Protein AF-A0A2P2LAN1-F1 (afdb_monomer)

pLDDT: mean 70.37, std 17.19, range [33.38, 93.06]

Nearest PDB structures (foldseek):
  2nax-assembly1_A  TM=5.544E-01  e=1.113E-02  Saccharomyces cerevisiae S288C

Sequence (150 aa):
MDWHVTKNRMSKNRKQNPSRKWFVSASMWLSGAEALGSEAVPGFLPTENDVEKKDDEEMAVPAEEEQTACALCGEPFDDFYSDETEEWMYKGAVYLNAPSGSTVGMDRSQLGPIVHAKCRSDSSVVPPENFGLTEGGNTEEGSQRKRMRS

Foldseek 3Di:
DDPVVVVVVVVVPPDPPPPDDPDDDPVRVVVVVVVPVDDDDDPPPPPPPVPDPVPQVVQKDFDDPVDQAAPQPRHGFDWDQDPVVRGIITTQKAQLQDDPDDPPPPDPVRSHDIHGVVSSVCVVDDDPDPPPDDDDDDDDDDDDDDDDDD

Solvent-accessible surface area (backbone atoms only — not comparable to full-atom values): 10079 Å² total; per-residue (Å²): 132,61,69,67,59,56,51,54,56,57,57,61,72,71,62,78,68,75,70,81,72,92,67,79,53,71,69,61,55,53,54,57,60,61,69,60,71,79,61,76,83,68,89,78,63,78,80,80,74,78,71,79,64,56,74,45,60,71,36,49,36,76,61,44,93,92,57,59,40,20,76,82,79,66,49,68,62,54,76,44,79,37,84,89,76,76,39,53,24,22,52,37,23,36,42,71,59,51,65,101,60,86,67,84,89,61,60,67,84,70,26,51,62,51,26,39,52,65,61,68,62,58,70,73,60,76,72,84,79,81,81,80,80,84,87,81,89,76,92,77,89,86,79,90,78,90,82,90,88,130

Radius of gyration: 33.11 Å; Cα contacts (8 Å, |Δi|>4): 110; chains: 1; bounding box: 62×76×74 Å

Structure (mmCIF, N/CA/C/O backbone):
data_AF-A0A2P2LAN1-F1
#
_entry.id   AF-A0A2P2LAN1-F1
#
loop_
_atom_site.group_PDB
_atom_site.id
_atom_site.type_symbol
_atom_site.label_atom_id
_atom_site.label_alt_id
_atom_site.label_comp_id
_atom_site.label_asym_id
_atom_site.label_entity_id
_atom_site.label_seq_id
_atom_site.pdbx_PDB_ins_code
_atom_site.Cartn_x
_atom_site.Cartn_y
_atom_site.Cartn_z
_atom_site.occupancy
_atom_site.B_iso_or_equiv
_atom_site.auth_seq_id
_atom_site.auth_comp_id
_atom_site.auth_asym_id
_atom_site.auth_atom_id
_atom_site.pdbx_PDB_model_num
ATOM 1 N N . MET A 1 1 ? -42.393 -28.721 34.312 1.00 72.19 1 MET A N 1
ATOM 2 C CA . MET A 1 1 ? -41.368 -27.690 34.040 1.00 72.19 1 MET A CA 1
ATOM 3 C C . MET A 1 1 ? -40.072 -28.191 34.649 1.00 72.19 1 MET A C 1
ATOM 5 O O . MET A 1 1 ? -40.048 -28.389 35.858 1.00 72.19 1 MET A O 1
ATOM 9 N N . ASP A 1 2 ? -39.065 -28.495 33.832 1.00 82.31 2 ASP A N 1
ATOM 10 C CA . ASP A 1 2 ? -37.848 -29.167 34.302 1.00 82.31 2 ASP A CA 1
ATOM 11 C C . ASP A 1 2 ? -37.045 -28.303 35.282 1.00 82.31 2 ASP 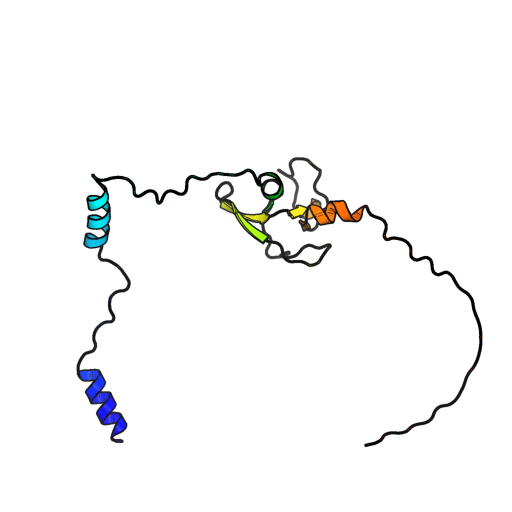A C 1
ATOM 13 O O . ASP A 1 2 ? -36.999 -27.077 35.155 1.00 82.31 2 ASP A O 1
ATOM 17 N N . TRP A 1 3 ? -36.403 -28.931 36.268 1.00 80.38 3 TRP A N 1
ATOM 18 C CA . TRP A 1 3 ? -35.694 -28.246 37.359 1.00 80.38 3 TRP A CA 1
ATOM 19 C C . TRP A 1 3 ? -34.596 -27.289 36.856 1.00 80.38 3 TRP A C 1
ATOM 21 O O . TRP A 1 3 ? -34.328 -26.253 37.474 1.00 80.38 3 TRP A O 1
ATOM 31 N N . HIS A 1 4 ? -34.019 -27.585 35.687 1.00 79.88 4 HIS A N 1
ATOM 32 C CA . HIS A 1 4 ? -33.103 -26.712 34.954 1.00 79.88 4 HIS A CA 1
ATOM 33 C C . HIS A 1 4 ? -33.719 -25.346 34.613 1.00 79.88 4 HIS A C 1
ATOM 35 O O . HIS A 1 4 ? -33.055 -24.314 34.730 1.00 79.88 4 HIS A O 1
ATOM 41 N N . VAL A 1 5 ? -35.001 -25.318 34.240 1.00 80.50 5 VAL A N 1
ATOM 42 C CA . VAL A 1 5 ? -35.731 -24.099 33.866 1.00 80.50 5 VAL A CA 1
ATOM 43 C C . VAL A 1 5 ? -35.931 -23.206 35.089 1.00 80.50 5 VAL A C 1
ATOM 45 O O . VAL A 1 5 ? -35.705 -21.997 35.029 1.00 80.50 5 VAL A O 1
ATOM 48 N N . THR A 1 6 ? -36.276 -23.803 36.230 1.00 76.81 6 THR A N 1
ATOM 49 C CA . THR A 1 6 ? -36.442 -23.084 37.499 1.00 76.81 6 THR A CA 1
ATOM 50 C C . THR A 1 6 ? -35.109 -22.515 37.988 1.00 76.81 6 THR A C 1
ATOM 52 O O . THR A 1 6 ? -35.049 -21.351 38.379 1.00 76.81 6 THR A O 1
ATOM 55 N N . LYS A 1 7 ? -34.011 -23.276 37.887 1.00 76.25 7 LYS A N 1
ATOM 56 C CA . LYS A 1 7 ? -32.666 -22.816 38.271 1.00 76.25 7 LYS A CA 1
ATOM 57 C C . LYS A 1 7 ? -32.187 -21.635 37.421 1.00 76.25 7 LYS A C 1
ATOM 59 O O . LYS A 1 7 ? -31.677 -20.663 37.972 1.00 76.25 7 LYS A O 1
ATOM 64 N N . ASN A 1 8 ? -32.411 -21.683 36.107 1.00 71.56 8 ASN A N 1
ATOM 65 C CA . ASN A 1 8 ? -32.020 -20.616 35.179 1.00 71.56 8 ASN A CA 1
ATOM 66 C C . ASN A 1 8 ? -32.881 -19.345 35.354 1.00 71.56 8 ASN A C 1
ATOM 68 O O . ASN A 1 8 ? -32.401 -18.216 35.248 1.00 71.56 8 ASN A O 1
ATOM 72 N N . ARG A 1 9 ? -34.163 -19.516 35.704 1.00 74.19 9 ARG A N 1
ATOM 73 C CA . ARG A 1 9 ? -35.055 -18.405 36.069 1.00 74.19 9 ARG A CA 1
ATOM 74 C C . ARG A 1 9 ? -34.635 -17.741 37.385 1.00 74.19 9 ARG A C 1
ATOM 76 O O . ARG A 1 9 ? -34.693 -16.517 37.485 1.00 74.19 9 ARG A O 1
ATOM 83 N N . MET A 1 10 ? -34.186 -18.513 38.376 1.00 67.19 10 MET A N 1
ATOM 84 C CA . MET A 1 10 ? -33.722 -17.981 39.665 1.00 67.19 10 MET A CA 1
ATO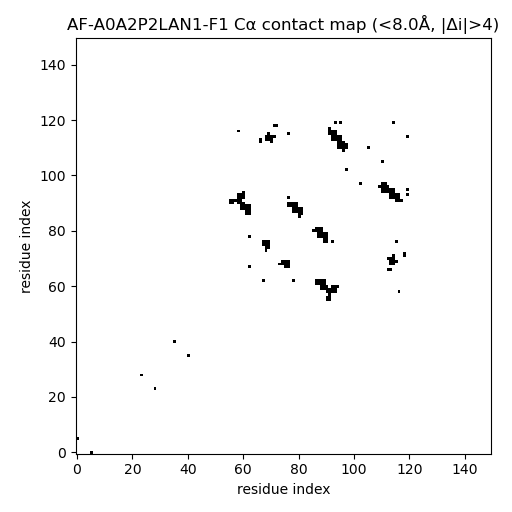M 85 C C . MET A 1 10 ? -32.337 -17.315 39.574 1.00 67.19 10 MET A C 1
ATOM 87 O O . MET A 1 10 ? -32.101 -16.329 40.269 1.00 67.19 10 MET A O 1
ATOM 91 N N . SER A 1 11 ? -31.436 -17.788 38.702 1.00 62.84 11 SER A N 1
ATOM 92 C CA . SER A 1 11 ? -30.117 -17.168 38.489 1.00 62.84 11 SER A CA 1
ATOM 93 C C . SER A 1 11 ? -30.195 -15.854 37.705 1.00 62.84 11 SER A C 1
ATOM 95 O O . SER A 1 11 ? -29.510 -14.899 38.068 1.00 62.84 11 SER A O 1
ATOM 97 N N . LYS A 1 12 ? -31.077 -15.753 36.698 1.00 62.56 12 LYS A N 1
ATOM 98 C CA . LYS A 1 12 ? -31.303 -14.503 35.944 1.00 62.56 12 LYS A CA 1
ATOM 99 C C . LYS A 1 12 ? -31.886 -13.369 36.791 1.00 62.56 12 LYS A C 1
ATOM 101 O O . LYS A 1 12 ? -31.600 -12.210 36.521 1.00 62.56 12 LYS A O 1
ATOM 106 N N . ASN A 1 13 ? -32.662 -13.686 37.829 1.00 62.12 13 ASN A N 1
ATOM 107 C CA . ASN A 1 13 ? -33.277 -12.679 38.701 1.00 62.12 13 ASN A CA 1
ATOM 108 C C . ASN A 1 13 ? -32.339 -12.141 39.795 1.00 62.12 13 ASN A C 1
ATOM 110 O O . ASN A 1 13 ? -32.693 -11.176 40.466 1.00 62.12 13 ASN A O 1
ATOM 114 N N . ARG A 1 14 ? -31.165 -12.750 40.026 1.00 62.75 14 ARG A N 1
ATOM 115 C CA . ARG A 1 14 ? -30.401 -12.486 41.258 1.00 62.75 14 ARG A CA 1
ATOM 116 C C . ARG A 1 14 ? -29.266 -11.481 41.166 1.00 62.75 14 ARG A C 1
ATOM 118 O O . ARG A 1 14 ? -28.684 -11.220 42.210 1.00 62.75 14 ARG A O 1
ATOM 125 N N . LYS A 1 15 ? -28.949 -10.952 39.987 1.00 62.84 15 LYS A N 1
ATOM 126 C CA . LYS A 1 15 ? -28.044 -9.816 39.727 1.00 62.84 15 LYS A CA 1
ATOM 127 C 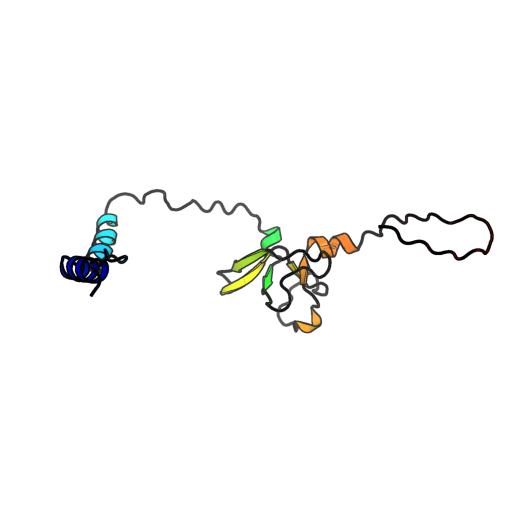C . LYS A 1 15 ? -27.751 -9.860 38.237 1.00 62.84 15 LYS A C 1
ATOM 129 O O . LYS A 1 15 ? -26.796 -10.501 37.804 1.00 62.84 15 LYS A O 1
ATOM 134 N N . GLN A 1 16 ? -28.567 -9.178 37.444 1.00 63.38 16 GLN A N 1
ATOM 135 C CA . GLN A 1 16 ? -28.053 -8.668 36.185 1.00 63.38 16 GLN A CA 1
ATOM 136 C C . GLN A 1 16 ? -27.021 -7.604 36.579 1.00 63.38 16 GLN A C 1
ATOM 138 O O . GLN A 1 16 ? -27.357 -6.438 36.736 1.00 63.38 16 GLN A O 1
ATOM 143 N N . ASN A 1 17 ? -25.786 -8.023 36.869 1.00 63.75 17 ASN A N 1
ATOM 144 C CA . ASN A 1 17 ? -24.673 -7.091 36.934 1.00 63.75 17 ASN A CA 1
ATOM 145 C C . ASN A 1 17 ? -24.572 -6.517 35.520 1.00 63.75 17 ASN A C 1
ATOM 147 O O . ASN A 1 17 ? -24.268 -7.293 34.607 1.00 63.75 17 ASN A O 1
ATOM 151 N N . PRO A 1 18 ? -24.860 -5.224 35.289 1.00 69.50 18 PRO A N 1
ATOM 152 C CA . PRO A 1 18 ? -24.491 -4.635 34.019 1.00 69.50 18 PRO A CA 1
ATOM 153 C C . PRO A 1 18 ? -22.986 -4.861 33.877 1.00 69.50 18 PRO A C 1
ATOM 155 O O . PRO A 1 18 ? -22.222 -4.625 34.819 1.00 69.50 18 PRO A O 1
ATOM 158 N N . SER A 1 19 ? -22.579 -5.427 32.743 1.00 72.06 19 SER A N 1
ATOM 159 C CA . SER A 1 19 ? -21.172 -5.606 32.403 1.00 72.06 19 SER A CA 1
ATOM 160 C C . SER A 1 19 ? -20.403 -4.327 32.727 1.00 72.06 19 SER A C 1
ATOM 162 O O . SER A 1 19 ? -20.924 -3.223 32.535 1.00 72.06 19 SER A O 1
ATOM 164 N N . ARG A 1 20 ? -19.165 -4.460 33.218 1.00 76.19 20 ARG A N 1
ATOM 165 C CA . ARG A 1 20 ? -18.283 -3.299 33.380 1.00 76.19 20 ARG A CA 1
ATOM 166 C C . ARG A 1 20 ? -18.254 -2.535 32.056 1.00 76.19 20 ARG A C 1
ATOM 168 O O . ARG A 1 20 ? -18.109 -3.143 30.997 1.00 76.19 20 ARG A O 1
ATOM 175 N N . LYS A 1 21 ? -18.473 -1.222 32.122 1.00 78.88 21 LYS A N 1
ATOM 176 C CA . LYS A 1 21 ? -18.448 -0.357 30.942 1.00 78.88 21 LYS A CA 1
ATOM 177 C C . LYS A 1 21 ? -17.039 -0.415 30.348 1.00 78.88 21 LYS A C 1
ATOM 179 O O . LYS A 1 21 ? -16.070 -0.264 31.084 1.00 78.88 21 LYS A O 1
ATOM 184 N N . TRP A 1 22 ? -16.948 -0.676 29.046 1.00 85.62 22 TRP A N 1
ATOM 185 C CA . TRP A 1 22 ? -15.680 -0.727 28.308 1.00 85.62 22 TRP A CA 1
ATOM 186 C C . TRP A 1 22 ? -15.105 0.672 28.041 1.00 85.62 22 TRP A C 1
ATOM 188 O O . TRP A 1 22 ? -13.941 0.799 27.683 1.00 85.62 22 TRP A O 1
ATOM 198 N N . PHE A 1 23 ? -15.920 1.712 28.232 1.00 80.94 23 PHE A N 1
ATOM 199 C CA . PHE A 1 23 ? -15.543 3.106 28.058 1.00 80.94 23 PHE A CA 1
ATOM 200 C C . PHE A 1 23 ? -15.361 3.811 29.404 1.00 80.94 23 PHE A C 1
ATOM 202 O O . PHE A 1 23 ? -16.047 3.527 30.393 1.00 80.94 23 PHE A O 1
ATOM 209 N N . VAL A 1 24 ? -14.452 4.778 29.404 1.00 81.44 24 VAL A N 1
ATOM 210 C CA . VAL A 1 24 ? -14.188 5.700 30.508 1.00 81.44 24 VAL A CA 1
ATOM 211 C C . VAL A 1 24 ? -15.222 6.838 30.465 1.00 81.44 24 VAL A C 1
ATOM 213 O O . VAL A 1 24 ? -15.694 7.207 29.391 1.00 81.44 24 VAL A O 1
ATOM 216 N N . SER A 1 25 ? -15.638 7.388 31.612 1.00 84.50 25 SER A N 1
ATOM 217 C CA . SER A 1 25 ? -16.524 8.565 31.614 1.00 84.50 25 SER A CA 1
ATOM 218 C C . SER A 1 25 ? -15.773 9.807 31.130 1.00 84.50 25 SER A C 1
ATOM 220 O O . SER A 1 25 ? -14.576 9.934 31.371 1.00 84.50 25 SER A O 1
ATOM 222 N N . ALA A 1 26 ? -16.479 10.764 30.520 1.00 85.38 26 ALA A N 1
ATOM 223 C CA . ALA A 1 26 ? -15.874 12.019 30.059 1.00 85.38 26 ALA A CA 1
ATOM 224 C C . ALA A 1 26 ? -15.070 12.727 31.166 1.00 85.38 26 ALA A C 1
ATOM 226 O O . ALA A 1 26 ? -13.959 13.182 30.925 1.00 85.38 26 ALA A O 1
ATOM 227 N N . SER A 1 27 ? -15.580 12.728 32.403 1.00 84.56 27 SER A N 1
ATOM 228 C CA . SER A 1 27 ? -14.877 13.279 33.568 1.00 84.56 27 SER A CA 1
ATOM 229 C C . SER A 1 27 ? -13.532 12.599 33.838 1.00 84.56 27 SER A C 1
ATOM 231 O O . SER A 1 27 ? -12.553 13.269 34.124 1.00 84.56 27 SER A O 1
ATOM 233 N N . MET A 1 28 ? -13.474 11.271 33.729 1.00 84.75 28 MET A N 1
ATOM 234 C CA . MET A 1 28 ? -12.270 10.493 34.008 1.00 84.75 28 MET A CA 1
ATOM 235 C C . MET A 1 28 ? -11.263 10.577 32.850 1.00 84.75 28 MET A C 1
ATOM 237 O O . MET A 1 28 ? -10.064 10.498 33.092 1.00 84.75 28 MET A O 1
ATOM 241 N N . TRP A 1 29 ? -11.732 10.802 31.617 1.00 85.19 29 TRP A N 1
ATOM 242 C CA . TRP A 1 29 ? -10.869 11.125 30.476 1.00 85.19 29 TRP A CA 1
ATOM 243 C C . TRP A 1 29 ? -10.225 12.513 30.630 1.00 85.19 29 TRP A C 1
ATOM 245 O O . TRP A 1 29 ? -9.016 12.647 30.461 1.00 85.19 29 TRP A O 1
ATOM 255 N N . LEU A 1 30 ? -11.005 13.519 31.049 1.00 82.12 30 LEU A N 1
ATOM 256 C CA . LEU A 1 30 ? -10.521 14.885 31.298 1.00 82.12 30 LEU A CA 1
ATOM 257 C C . LEU A 1 30 ? -9.492 14.943 32.438 1.00 82.12 30 LEU A C 1
ATOM 259 O O . LEU A 1 30 ? -8.444 15.561 32.278 1.00 82.12 30 LEU A O 1
ATOM 263 N N . SER A 1 31 ? -9.722 14.225 33.542 1.00 79.50 31 SER A N 1
ATOM 264 C CA . SER A 1 31 ? -8.764 14.177 34.659 1.00 79.50 31 SER A CA 1
ATOM 265 C C . SER A 1 31 ? -7.411 13.557 34.286 1.00 79.50 31 SER A C 1
ATOM 267 O O . SER A 1 31 ? -6.402 13.877 34.909 1.00 79.50 31 SER A O 1
ATOM 269 N N . GLY A 1 32 ? -7.365 12.682 33.272 1.00 69.75 32 GLY A N 1
ATOM 270 C CA . GLY A 1 32 ? -6.108 12.144 32.745 1.00 69.75 32 GLY A CA 1
ATOM 271 C C . GLY A 1 32 ? -5.271 13.195 32.009 1.00 69.75 32 GLY A C 1
ATOM 272 O O . GLY A 1 32 ? -4.050 13.184 32.125 1.00 69.75 32 GLY A O 1
ATOM 273 N N . ALA A 1 33 ? -5.917 14.129 31.302 1.00 62.03 33 ALA A N 1
ATOM 274 C CA . ALA A 1 33 ? -5.239 15.224 30.608 1.00 62.03 33 ALA A CA 1
ATOM 275 C C . ALA A 1 33 ? -4.713 16.292 31.584 1.00 62.03 33 ALA A C 1
ATOM 277 O O . ALA A 1 33 ? -3.622 16.823 31.390 1.00 62.03 33 ALA A O 1
ATOM 278 N N . GLU A 1 34 ? -5.450 16.573 32.662 1.00 60.12 34 GLU A N 1
ATOM 279 C CA . GLU A 1 34 ? -5.040 17.553 33.679 1.00 60.12 34 GLU A CA 1
ATOM 280 C C . GLU A 1 34 ? -3.853 17.065 34.527 1.00 60.12 34 GLU A C 1
ATOM 282 O O . GLU A 1 34 ? -2.998 17.863 34.912 1.00 60.12 34 GLU A O 1
ATOM 287 N N . ALA A 1 35 ? -3.739 15.753 34.765 1.00 55.72 35 ALA A N 1
ATOM 288 C CA . ALA A 1 35 ? -2.604 15.160 35.481 1.00 55.72 35 ALA A CA 1
ATOM 289 C C . ALA A 1 35 ? -1.278 15.202 34.691 1.00 55.72 35 ALA A C 1
ATOM 291 O O . ALA A 1 35 ? -0.213 15.047 35.281 1.00 55.72 35 ALA A O 1
ATOM 292 N N . LEU A 1 36 ? -1.327 15.448 33.377 1.00 54.38 36 LEU A N 1
ATOM 293 C CA . LEU A 1 36 ? -0.147 15.624 32.519 1.00 54.38 36 LEU A CA 1
ATOM 294 C C . LEU A 1 36 ? 0.308 17.093 32.419 1.00 54.38 36 LEU A C 1
ATOM 296 O O . LEU A 1 36 ? 1.246 17.404 31.690 1.00 54.38 36 LEU A O 1
ATOM 300 N N . GLY A 1 37 ? -0.331 18.005 33.159 1.00 54.81 37 GLY A N 1
ATOM 301 C CA . GLY A 1 37 ? -0.065 19.442 33.097 1.00 54.81 37 GLY A CA 1
ATOM 302 C C . GLY A 1 37 ? 1.168 19.949 33.857 1.00 54.81 37 GLY A C 1
ATOM 303 O O . GLY A 1 37 ? 1.409 21.152 33.818 1.00 54.81 37 GLY A O 1
ATOM 304 N N . SER A 1 38 ? 1.946 19.114 34.564 1.00 55.53 38 SER A N 1
ATOM 305 C CA . SER A 1 38 ? 3.086 19.641 35.346 1.00 55.53 38 SER A CA 1
ATOM 306 C C . SER A 1 38 ? 4.268 18.706 35.627 1.00 55.53 38 SER A C 1
ATOM 308 O O . SER A 1 38 ? 5.209 19.156 36.279 1.00 55.53 38 SER A O 1
ATOM 310 N N . GLU A 1 39 ? 4.308 17.462 35.153 1.00 49.97 39 GLU A N 1
ATOM 311 C CA . GLU A 1 39 ? 5.510 16.634 35.322 1.00 49.97 39 GLU A CA 1
ATOM 312 C C . GLU A 1 39 ? 5.813 15.850 34.051 1.00 49.97 39 GLU A C 1
ATOM 314 O O . GLU A 1 39 ? 4.989 15.078 33.579 1.00 49.97 39 GLU A O 1
ATOM 319 N N . ALA A 1 40 ? 7.004 16.145 33.515 1.00 54.00 40 ALA A N 1
ATOM 320 C CA . ALA A 1 40 ? 7.790 15.417 32.528 1.00 54.00 40 ALA A CA 1
ATOM 321 C C . ALA A 1 40 ? 7.006 14.499 31.582 1.00 54.00 40 ALA A C 1
ATOM 323 O O . ALA A 1 40 ? 6.566 13.422 31.976 1.00 54.00 40 ALA A O 1
ATOM 324 N N . VAL A 1 41 ? 6.972 14.887 30.302 1.00 51.56 41 VAL A N 1
ATOM 325 C CA . VAL A 1 41 ? 6.732 13.988 29.164 1.00 51.56 41 VAL A CA 1
ATOM 326 C C . VAL A 1 41 ? 7.428 12.653 29.459 1.00 51.56 41 VAL A C 1
ATOM 328 O O . VAL A 1 41 ? 8.664 12.608 29.449 1.00 51.56 41 VAL A O 1
ATOM 331 N N . PRO A 1 42 ? 6.691 11.568 29.770 1.00 55.03 42 PRO A N 1
ATOM 332 C CA . PRO A 1 42 ? 7.290 10.247 29.780 1.00 55.03 42 PRO A CA 1
ATOM 333 C C . PRO A 1 42 ? 7.868 10.069 28.381 1.00 55.03 42 PRO A C 1
ATOM 335 O O . PRO A 1 42 ? 7.183 10.404 27.416 1.00 55.03 42 PRO A O 1
ATOM 338 N N . GLY A 1 43 ? 9.117 9.614 28.267 1.00 58.81 43 GLY A N 1
ATOM 339 C CA . GLY A 1 43 ? 9.819 9.362 27.000 1.00 58.81 43 GLY A CA 1
ATOM 340 C C . GLY A 1 43 ? 9.177 8.244 26.168 1.00 58.81 43 GLY A C 1
ATOM 341 O O . GLY A 1 43 ? 9.819 7.254 25.847 1.00 58.81 43 GLY A O 1
ATOM 342 N N . PHE A 1 44 ? 7.889 8.395 25.873 1.00 53.81 44 PHE A N 1
ATOM 343 C CA . PHE A 1 44 ? 7.030 7.598 25.014 1.00 53.81 44 PHE A CA 1
ATOM 344 C C . PHE A 1 44 ? 6.736 8.368 23.718 1.00 53.81 44 PHE A C 1
ATOM 346 O O . PHE A 1 44 ? 5.759 8.111 23.031 1.00 53.81 44 PHE A O 1
ATOM 353 N N . LEU A 1 45 ? 7.563 9.351 23.375 1.00 57.09 45 LEU A N 1
ATOM 354 C CA . LEU A 1 45 ? 7.702 9.742 21.984 1.00 57.09 45 LEU A CA 1
ATOM 355 C C . LEU A 1 45 ? 8.912 8.959 21.486 1.00 57.09 45 LEU A C 1
ATOM 357 O O . LEU A 1 45 ? 10.030 9.277 21.908 1.00 57.09 45 LEU A O 1
ATOM 361 N N . PRO A 1 46 ? 8.724 7.888 20.689 1.00 57.50 46 PRO A N 1
ATOM 362 C CA . PRO A 1 46 ? 9.832 7.307 19.959 1.00 57.50 46 PRO A CA 1
ATOM 363 C C . PRO A 1 46 ? 10.497 8.457 19.217 1.00 57.50 46 PRO A C 1
ATOM 365 O O . PRO A 1 46 ? 9.846 9.180 18.471 1.00 57.50 46 PRO A O 1
ATOM 368 N N . THR A 1 47 ? 11.778 8.683 19.487 1.00 48.41 47 THR A N 1
ATOM 369 C CA . THR A 1 47 ? 12.586 9.519 18.613 1.00 48.41 47 THR A CA 1
ATOM 370 C C . THR A 1 47 ? 12.561 8.822 17.268 1.00 48.41 47 THR A C 1
ATOM 372 O O . THR A 1 47 ? 13.172 7.762 17.123 1.00 48.41 47 THR A O 1
ATOM 375 N N . GLU A 1 48 ? 11.788 9.381 16.345 1.00 52.28 48 GLU A N 1
ATOM 376 C CA . GLU A 1 48 ? 11.699 9.007 14.942 1.00 52.28 48 GLU A CA 1
ATOM 377 C C . GLU A 1 48 ? 13.102 9.182 14.356 1.00 52.28 48 GLU A C 1
ATOM 379 O O . GLU A 1 48 ? 13.469 10.210 13.798 1.00 52.28 48 GLU A O 1
ATOM 384 N N . ASN A 1 49 ? 13.960 8.190 14.590 1.00 46.91 49 ASN A N 1
ATOM 385 C CA . ASN A 1 49 ? 15.116 7.957 13.755 1.00 46.91 49 ASN A CA 1
ATOM 386 C C . ASN A 1 49 ? 14.538 7.351 12.488 1.00 46.91 49 ASN A C 1
ATOM 388 O O . ASN A 1 49 ? 14.490 6.130 12.334 1.00 46.91 49 ASN A O 1
ATOM 392 N N . ASP A 1 50 ? 14.053 8.243 11.632 1.00 47.41 50 ASP A N 1
ATOM 393 C CA . ASP A 1 50 ? 13.784 7.996 10.229 1.00 47.41 50 ASP A CA 1
ATOM 394 C C .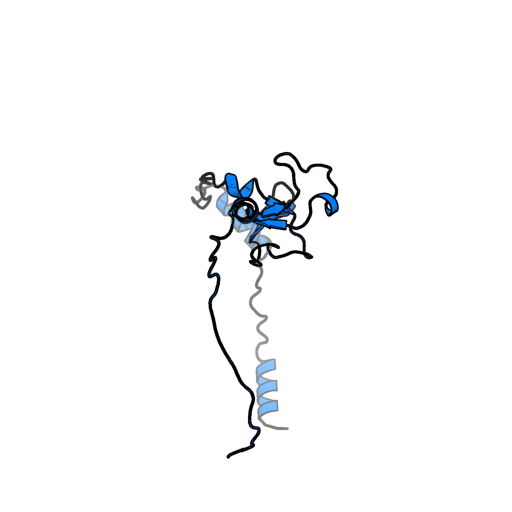 ASP A 1 50 ? 15.137 7.686 9.573 1.00 47.41 50 ASP A C 1
ATOM 396 O O . ASP A 1 50 ? 15.818 8.524 8.984 1.00 47.41 50 ASP A O 1
ATOM 400 N N . VAL A 1 51 ? 15.630 6.475 9.835 1.00 46.19 51 VAL A N 1
ATOM 401 C CA . VAL A 1 51 ? 16.719 5.889 9.072 1.00 46.19 51 VAL A CA 1
ATOM 402 C C . VAL A 1 51 ? 16.106 5.598 7.721 1.00 46.19 51 VAL A C 1
ATOM 404 O O . VAL A 1 51 ? 15.441 4.578 7.558 1.00 46.19 51 VAL A O 1
ATOM 407 N N . GLU A 1 52 ? 16.320 6.546 6.808 1.00 46.53 52 GLU A N 1
ATOM 408 C CA . GLU A 1 52 ? 16.255 6.419 5.357 1.00 46.53 52 GLU A CA 1
ATOM 409 C C . GLU A 1 52 ? 16.193 4.954 4.896 1.00 46.53 52 GLU A C 1
ATOM 411 O O . GLU A 1 52 ? 17.202 4.310 4.610 1.00 46.53 52 GLU A O 1
ATOM 416 N N . LYS A 1 53 ? 14.975 4.433 4.779 1.00 47.50 53 LYS A N 1
ATOM 417 C CA . LYS A 1 53 ? 14.629 3.421 3.778 1.00 47.50 53 LYS A CA 1
ATOM 418 C C . LYS A 1 53 ? 13.811 4.100 2.685 1.00 47.50 53 LYS A C 1
ATOM 420 O O . LYS A 1 53 ? 12.792 3.594 2.244 1.00 47.50 53 LYS A O 1
ATOM 425 N N . LYS A 1 54 ? 14.269 5.287 2.286 1.00 50.50 54 LYS A N 1
ATOM 426 C CA . LYS A 1 54 ? 13.590 6.169 1.338 1.00 50.50 54 LYS A CA 1
ATOM 427 C C . LYS A 1 54 ? 13.508 5.590 -0.072 1.00 50.50 54 LYS A C 1
ATOM 429 O O . LYS A 1 54 ? 12.627 5.970 -0.823 1.00 50.50 54 LYS A O 1
ATOM 434 N N . ASP A 1 55 ? 14.386 4.651 -0.413 1.00 51.06 55 ASP A N 1
ATOM 435 C CA . ASP A 1 55 ? 14.510 4.172 -1.792 1.00 51.06 55 ASP A CA 1
ATOM 436 C C . ASP A 1 55 ? 13.331 3.274 -2.229 1.00 51.06 55 ASP A C 1
ATOM 438 O O . ASP A 1 55 ? 12.809 3.431 -3.328 1.00 51.06 55 ASP A O 1
ATOM 442 N N . ASP A 1 56 ? 12.843 2.386 -1.349 1.00 52.62 56 ASP A N 1
ATOM 443 C CA . ASP A 1 56 ? 11.684 1.516 -1.643 1.00 52.62 56 ASP A CA 1
ATOM 444 C C . ASP A 1 56 ? 10.331 2.214 -1.410 1.00 52.62 56 ASP A C 1
ATOM 446 O O . ASP A 1 56 ? 9.311 1.797 -1.964 1.00 52.62 56 ASP A O 1
ATOM 450 N N . GLU A 1 57 ? 10.311 3.265 -0.585 1.00 55.78 57 GLU A N 1
ATOM 451 C CA . GLU A 1 57 ? 9.111 4.056 -0.285 1.00 55.78 57 GLU A CA 1
ATOM 452 C C . GLU A 1 57 ? 8.843 5.129 -1.353 1.00 55.78 57 GLU A C 1
ATOM 454 O O . GLU A 1 57 ? 7.689 5.446 -1.627 1.00 55.78 57 GLU A O 1
ATOM 459 N N . GLU A 1 58 ? 9.883 5.620 -2.035 1.00 58.62 58 GLU A N 1
ATOM 460 C CA . GLU A 1 58 ? 9.740 6.528 -3.182 1.00 58.62 58 GLU A CA 1
ATOM 461 C C . GLU A 1 58 ? 9.161 5.813 -4.420 1.00 58.62 58 GLU A C 1
ATOM 463 O O . GLU A 1 58 ? 8.463 6.425 -5.230 1.00 58.62 58 GLU A O 1
ATOM 468 N N . MET A 1 59 ? 9.371 4.495 -4.551 1.00 67.12 59 MET A N 1
ATOM 469 C CA . MET A 1 59 ? 8.730 3.663 -5.579 1.00 67.12 59 MET A CA 1
ATOM 470 C C . MET A 1 59 ? 7.430 3.044 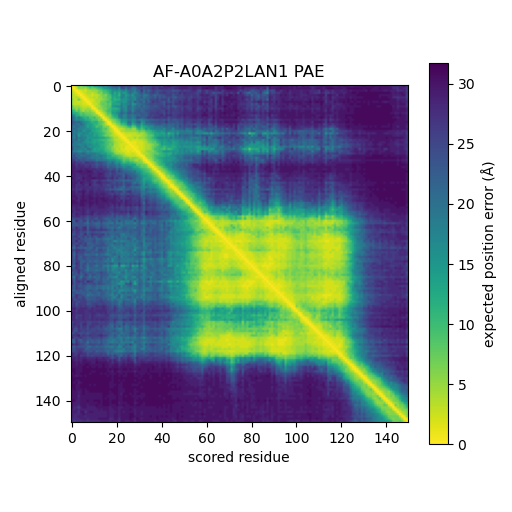-5.061 1.00 67.12 59 MET A C 1
ATOM 472 O O . MET A 1 59 ? 7.299 1.822 -4.952 1.00 67.12 59 MET A O 1
ATOM 476 N N . ALA A 1 60 ? 6.469 3.905 -4.736 1.00 79.94 60 ALA A N 1
ATOM 477 C CA . ALA A 1 60 ? 5.146 3.500 -4.295 1.00 79.94 60 ALA A CA 1
ATOM 478 C C . ALA A 1 60 ? 4.075 3.863 -5.331 1.00 79.94 60 ALA A C 1
ATOM 480 O O . ALA A 1 60 ? 4.023 4.987 -5.835 1.00 79.94 60 ALA A O 1
ATOM 481 N N . VAL A 1 61 ? 3.193 2.910 -5.644 1.00 85.75 61 VAL A N 1
ATOM 482 C CA . VAL A 1 61 ? 2.023 3.145 -6.509 1.00 85.75 61 VAL A CA 1
ATOM 483 C C . VAL A 1 61 ? 0.728 3.009 -5.711 1.00 85.75 61 VAL A C 1
ATOM 485 O O . VAL A 1 61 ? 0.680 2.169 -4.814 1.00 85.75 61 VAL A O 1
ATOM 488 N N . PRO A 1 62 ? -0.334 3.771 -6.038 1.00 86.56 62 PRO A N 1
ATOM 489 C CA . PRO A 1 62 ? -1.628 3.628 -5.376 1.00 86.56 62 PRO A CA 1
ATOM 490 C C . PRO A 1 62 ? -2.137 2.191 -5.459 1.00 86.56 62 PRO A C 1
ATOM 492 O O . PRO A 1 62 ? -2.122 1.595 -6.543 1.00 86.56 62 PRO A O 1
ATOM 495 N N . ALA A 1 63 ? -2.590 1.645 -4.336 1.00 88.44 63 ALA A N 1
ATOM 496 C CA . ALA A 1 63 ? -3.110 0.290 -4.262 1.00 88.44 63 ALA A CA 1
ATOM 497 C C . ALA A 1 63 ? -4.387 0.147 -5.109 1.00 88.44 63 ALA A C 1
ATOM 499 O O . ALA A 1 63 ? -5.268 1.004 -5.069 1.00 88.44 63 ALA A O 1
ATOM 500 N N . GLU A 1 64 ? -4.484 -0.936 -5.880 1.00 83.50 64 GLU A N 1
ATOM 501 C CA . GLU A 1 64 ? -5.653 -1.268 -6.705 1.00 83.50 64 GLU A CA 1
ATOM 502 C C . GLU A 1 64 ? -6.237 -2.593 -6.255 1.00 83.50 64 GLU A C 1
ATOM 504 O O . GLU A 1 64 ? -5.546 -3.611 -6.231 1.00 83.50 64 GLU A O 1
ATOM 509 N N . GLU A 1 65 ? -7.539 -2.615 -5.986 1.00 84.62 65 GLU A N 1
ATOM 510 C CA . GLU A 1 65 ? -8.233 -3.855 -5.625 1.00 84.62 65 GLU A CA 1
ATOM 511 C C . GLU A 1 65 ? -8.220 -4.879 -6.775 1.00 84.62 65 GLU A C 1
ATOM 513 O O . GLU A 1 65 ? -8.301 -6.085 -6.538 1.00 84.62 65 GLU A O 1
ATOM 518 N N . GLU A 1 66 ? -8.072 -4.418 -8.021 1.00 84.75 66 GLU A N 1
ATOM 519 C CA . GLU A 1 66 ? -8.016 -5.269 -9.213 1.00 84.75 66 GLU A CA 1
ATOM 520 C C . GLU A 1 66 ? -6.692 -6.040 -9.339 1.00 84.75 66 GLU A C 1
ATOM 522 O O . GLU A 1 66 ? -6.658 -7.117 -9.942 1.00 84.75 66 GLU A O 1
ATOM 527 N N . GLN A 1 67 ? -5.601 -5.513 -8.769 1.00 87.44 67 GLN A N 1
ATOM 528 C CA . GLN A 1 67 ? -4.271 -6.106 -8.871 1.00 87.44 67 GLN A CA 1
ATOM 529 C C . GLN A 1 67 ? -3.502 -6.015 -7.548 1.00 87.44 67 GLN A C 1
ATOM 531 O O . GLN A 1 67 ? -2.676 -5.132 -7.336 1.00 87.44 67 GLN A O 1
ATOM 536 N N . THR A 1 68 ? -3.701 -7.020 -6.698 1.00 90.38 68 THR A N 1
ATOM 537 C CA . THR A 1 68 ? -3.032 -7.147 -5.391 1.00 90.38 68 THR A CA 1
ATOM 538 C C . THR A 1 68 ? -1.705 -7.911 -5.439 1.00 90.38 68 THR A C 1
ATOM 540 O O . THR A 1 68 ? -1.031 -8.047 -4.419 1.00 90.38 68 THR A O 1
ATOM 543 N N . ALA A 1 69 ? -1.318 -8.422 -6.612 1.00 92.56 69 ALA A N 1
ATOM 544 C CA . ALA A 1 69 ? -0.105 -9.209 -6.804 1.00 92.56 69 ALA A CA 1
ATOM 545 C C . ALA A 1 69 ? 0.666 -8.806 -8.065 1.00 92.56 69 ALA A C 1
ATOM 547 O O . ALA A 1 69 ? 0.098 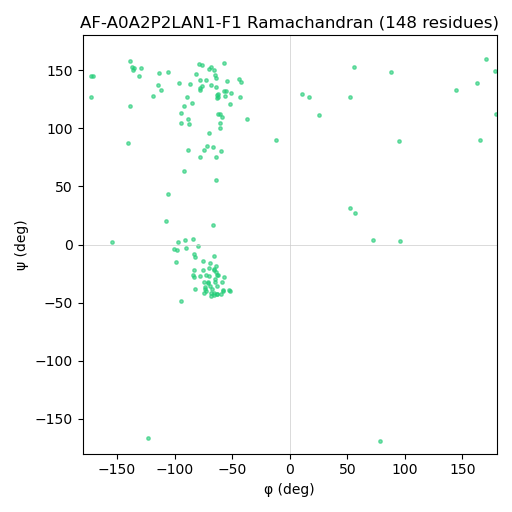-8.381 -9.079 1.00 92.56 69 ALA A O 1
ATOM 548 N N . CYS A 1 70 ? 1.984 -8.984 -8.006 1.00 93.06 70 CYS A N 1
ATOM 549 C CA . CYS A 1 70 ? 2.900 -8.674 -9.092 1.00 93.06 70 CYS A CA 1
ATOM 550 C C . CYS A 1 70 ? 2.610 -9.530 -10.327 1.00 93.06 70 CYS A C 1
ATOM 552 O O . CYS A 1 70 ? 2.634 -10.757 -10.260 1.00 93.06 70 CYS A O 1
ATOM 554 N N . ALA A 1 71 ? 2.422 -8.892 -11.487 1.00 90.62 71 ALA A N 1
ATOM 555 C CA . ALA A 1 71 ? 2.153 -9.610 -12.738 1.00 90.62 71 ALA A CA 1
ATOM 556 C C . ALA A 1 71 ? 3.312 -10.512 -13.215 1.00 90.62 71 ALA A C 1
ATOM 558 O O . ALA A 1 71 ? 3.087 -11.387 -14.048 1.00 90.62 71 ALA A O 1
ATOM 559 N N . LEU A 1 72 ? 4.540 -10.302 -12.721 1.00 89.88 72 LEU A N 1
ATOM 560 C CA . LEU A 1 72 ? 5.724 -11.067 -13.136 1.00 89.88 72 LEU A CA 1
ATOM 561 C C . LEU A 1 72 ? 6.022 -12.257 -12.216 1.00 89.88 72 LEU A C 1
ATOM 563 O O . LEU A 1 72 ? 6.238 -13.359 -12.712 1.00 89.88 72 LEU A O 1
ATOM 567 N N . CYS A 1 73 ? 6.045 -12.054 -10.894 1.00 90.75 73 CYS A N 1
ATOM 568 C CA . CYS A 1 73 ? 6.347 -13.129 -9.939 1.00 90.75 73 CYS A CA 1
ATOM 569 C C . CYS A 1 73 ? 5.104 -13.761 -9.296 1.00 90.75 73 CYS A C 1
ATOM 571 O O . CYS A 1 73 ? 5.209 -14.839 -8.719 1.00 90.75 73 CYS A O 1
ATOM 573 N N . GLY A 1 74 ? 3.933 -13.124 -9.393 1.00 89.38 74 GLY A N 1
ATOM 574 C CA . GLY A 1 74 ? 2.695 -13.594 -8.767 1.00 89.38 74 GLY A CA 1
ATOM 575 C C . GLY A 1 74 ? 2.655 -13.443 -7.244 1.00 89.38 74 GLY A C 1
ATOM 576 O O . GLY A 1 74 ? 1.691 -13.883 -6.622 1.00 89.38 74 GLY A O 1
ATOM 577 N N . GLU A 1 75 ? 3.677 -12.841 -6.633 1.00 92.88 75 GLU A N 1
ATOM 578 C CA . GLU A 1 75 ? 3.699 -12.567 -5.195 1.00 92.88 75 GLU A CA 1
ATOM 579 C C . GLU A 1 75 ? 2.837 -11.337 -4.867 1.00 92.88 75 GLU A C 1
ATOM 581 O O . GLU A 1 75 ? 2.826 -10.381 -5.653 1.00 92.88 75 GLU A O 1
ATOM 586 N N . PRO A 1 76 ? 2.106 -11.356 -3.737 1.00 92.44 76 PRO A N 1
ATOM 587 C CA . PRO A 1 76 ? 1.305 -10.220 -3.298 1.00 92.44 76 PRO A CA 1
ATOM 588 C C . PRO A 1 76 ? 2.191 -9.021 -2.944 1.00 92.44 76 PRO A C 1
ATOM 590 O O . PRO A 1 76 ? 3.326 -9.198 -2.499 1.00 92.44 76 PRO A O 1
ATOM 593 N N . PHE A 1 77 ? 1.654 -7.817 -3.121 1.00 92.62 77 PHE A N 1
ATOM 594 C CA . PHE A 1 77 ? 2.319 -6.582 -2.706 1.00 92.62 77 PHE A CA 1
ATOM 595 C C . PHE A 1 77 ? 2.171 -6.330 -1.199 1.00 92.62 77 PHE A C 1
ATOM 597 O O . PHE A 1 77 ? 1.223 -6.805 -0.574 1.00 92.62 77 PHE A O 1
ATOM 604 N N . ASP A 1 78 ? 3.106 -5.563 -0.635 1.00 91.06 78 ASP A N 1
ATOM 605 C CA . ASP A 1 78 ? 3.028 -5.019 0.727 1.00 91.06 78 ASP A CA 1
ATOM 606 C C . ASP A 1 78 ? 2.385 -3.627 0.663 1.00 91.06 78 ASP A C 1
ATOM 608 O O . ASP A 1 78 ? 2.894 -2.740 -0.030 1.00 91.06 78 ASP A O 1
ATOM 612 N N . ASP A 1 79 ? 1.244 -3.448 1.325 1.00 91.44 79 ASP A N 1
ATOM 613 C CA . ASP A 1 79 ? 0.474 -2.212 1.344 1.00 91.44 79 ASP A CA 1
ATOM 614 C C . ASP A 1 79 ? 0.782 -1.350 2.580 1.00 91.44 79 ASP A C 1
ATOM 616 O O . ASP A 1 79 ? 0.924 -1.825 3.707 1.00 91.44 79 ASP A O 1
ATOM 620 N N . PHE A 1 80 ? 0.880 -0.036 2.381 1.00 90.12 80 PHE A N 1
ATOM 621 C CA . PHE A 1 80 ? 0.988 0.939 3.463 1.00 90.12 80 PHE A CA 1
ATOM 622 C C . PHE A 1 80 ? 0.082 2.131 3.256 1.00 90.12 80 PHE A C 1
ATOM 624 O O . PHE A 1 80 ? -0.224 2.520 2.133 1.00 90.12 80 PHE A O 1
ATOM 631 N N . TYR A 1 81 ? -0.321 2.721 4.373 1.00 91.81 81 TYR A N 1
ATOM 632 C CA . TYR A 1 81 ? -1.040 3.978 4.376 1.00 91.81 81 TYR A CA 1
ATOM 633 C C . TYR A 1 81 ? -0.041 5.137 4.333 1.00 91.81 81 TYR A C 1
ATOM 635 O O . TYR A 1 81 ? 0.817 5.231 5.212 1.00 91.81 81 TYR A O 1
ATOM 643 N N . SER A 1 82 ? -0.147 5.990 3.313 1.00 86.38 82 SER A N 1
ATOM 644 C CA . SER A 1 82 ? 0.627 7.227 3.200 1.00 86.38 82 SER A CA 1
ATOM 645 C C . SER A 1 82 ? -0.189 8.389 3.757 1.00 86.38 82 SER A C 1
ATOM 647 O O . SER A 1 82 ? -1.205 8.773 3.177 1.00 86.38 82 SER A O 1
ATOM 649 N N . ASP A 1 83 ? 0.261 8.978 4.867 1.00 86.19 83 ASP A N 1
ATOM 650 C CA . ASP A 1 83 ? -0.380 10.164 5.450 1.00 86.19 83 ASP A CA 1
ATOM 651 C C . ASP A 1 83 ? -0.269 11.406 4.537 1.00 86.19 83 ASP A C 1
ATOM 653 O O . ASP A 1 83 ? -1.061 12.334 4.675 1.00 86.19 83 ASP A O 1
ATOM 657 N N . GLU A 1 84 ? 0.689 11.441 3.596 1.00 85.69 84 GLU A N 1
ATOM 658 C CA . GLU A 1 84 ? 0.877 12.571 2.668 1.00 85.69 84 GLU A CA 1
ATOM 659 C C . GLU A 1 84 ? -0.199 12.616 1.576 1.00 85.69 84 GLU A C 1
ATOM 661 O O . GLU A 1 84 ? -0.699 13.691 1.242 1.00 85.69 84 GLU A O 1
ATOM 666 N N . THR A 1 85 ? -0.555 11.456 1.018 1.00 82.00 85 THR A N 1
ATOM 667 C CA . THR A 1 85 ? -1.573 11.340 -0.038 1.00 82.00 85 THR A CA 1
ATOM 668 C C . THR A 1 85 ? -2.928 10.880 0.491 1.00 82.00 85 THR A C 1
ATOM 670 O O . THR A 1 85 ? -3.881 10.836 -0.277 1.00 82.00 85 THR A O 1
ATOM 673 N N . GLU A 1 86 ? -3.026 10.560 1.788 1.00 88.06 86 GLU A N 1
ATOM 674 C CA . GLU A 1 86 ? -4.210 9.970 2.434 1.00 88.06 86 GLU A CA 1
ATOM 675 C C . GLU A 1 86 ? -4.707 8.700 1.708 1.00 88.06 86 GLU A C 1
ATOM 677 O O . GLU A 1 86 ? -5.900 8.389 1.680 1.00 88.06 86 GLU A O 1
ATOM 682 N N . GLU A 1 87 ? -3.780 7.953 1.104 1.00 90.38 87 GLU A N 1
ATOM 683 C CA . GLU A 1 87 ? -4.062 6.827 0.213 1.00 90.38 87 GLU A CA 1
ATOM 684 C C . GLU A 1 87 ? -3.273 5.573 0.615 1.00 90.38 87 GLU A C 1
ATOM 686 O O . GLU A 1 87 ? -2.182 5.637 1.191 1.00 90.38 87 GLU A O 1
ATOM 691 N N . TRP A 1 88 ? -3.838 4.405 0.292 1.00 92.50 88 TRP A N 1
ATOM 692 C CA . TRP A 1 88 ? -3.131 3.127 0.375 1.00 92.50 88 TRP A CA 1
ATOM 693 C C . TRP A 1 88 ? -2.199 2.977 -0.823 1.00 92.50 88 TRP A C 1
ATOM 695 O O . TRP A 1 88 ? -2.607 3.178 -1.966 1.00 92.50 88 TRP A O 1
ATOM 705 N N . MET A 1 89 ? -0.962 2.576 -0.565 1.00 90.88 89 MET A N 1
ATOM 706 C CA . MET A 1 89 ? 0.113 2.495 -1.544 1.00 90.88 89 MET A CA 1
ATOM 707 C C . MET A 1 89 ? 0.797 1.126 -1.458 1.00 90.88 89 MET A C 1
ATOM 709 O O . MET A 1 89 ? 0.953 0.584 -0.368 1.00 90.88 89 MET A O 1
ATOM 713 N N . TYR A 1 90 ? 1.240 0.564 -2.581 1.00 92.38 90 TYR A N 1
ATOM 714 C CA . TYR A 1 90 ? 2.079 -0.638 -2.607 1.00 92.38 90 TYR A CA 1
ATOM 715 C C . TYR A 1 90 ? 3.562 -0.264 -2.535 1.00 92.38 90 TYR A C 1
ATOM 717 O O . TYR A 1 90 ? 4.030 0.522 -3.359 1.00 92.38 90 TYR A O 1
ATOM 725 N N . LYS A 1 91 ? 4.309 -0.842 -1.585 1.00 90.94 91 LYS A N 1
ATOM 726 C CA . LYS A 1 91 ? 5.761 -0.629 -1.422 1.00 90.94 91 LYS A CA 1
ATOM 727 C C . LYS A 1 91 ? 6.564 -1.326 -2.510 1.00 90.94 91 LYS A C 1
ATOM 729 O O . LYS A 1 91 ? 6.255 -2.462 -2.874 1.00 90.94 91 LYS A O 1
ATOM 734 N N . GLY A 1 92 ? 7.636 -0.680 -2.975 1.00 88.06 92 GLY A N 1
ATOM 735 C CA . GLY A 1 92 ? 8.564 -1.261 -3.951 1.00 88.06 92 GLY A CA 1
ATOM 736 C C . GLY A 1 92 ? 7.877 -1.707 -5.247 1.00 88.06 92 GLY A C 1
ATOM 737 O O . GLY A 1 92 ? 8.322 -2.656 -5.905 1.00 88.06 92 GLY A O 1
ATOM 738 N N . ALA A 1 93 ? 6.762 -1.069 -5.598 1.00 90.00 93 ALA A N 1
ATOM 739 C CA . ALA A 1 93 ? 5.914 -1.428 -6.720 1.00 90.00 93 ALA A CA 1
ATOM 740 C C . ALA A 1 93 ? 5.940 -0.315 -7.767 1.00 90.00 93 ALA A C 1
ATOM 742 O O . ALA A 1 93 ? 5.893 0.872 -7.465 1.00 90.00 93 ALA A O 1
ATOM 743 N N . VAL A 1 94 ? 6.026 -0.711 -9.032 1.00 89.69 94 VAL A N 1
ATOM 744 C CA . VAL A 1 94 ? 6.119 0.189 -10.179 1.00 89.69 94 VAL A CA 1
ATOM 745 C C . VAL A 1 94 ? 5.211 -0.299 -11.291 1.00 89.69 94 VAL A C 1
ATOM 747 O O . VAL A 1 94 ? 4.965 -1.495 -11.454 1.00 89.69 94 VAL A O 1
ATOM 750 N N . TYR A 1 95 ? 4.750 0.624 -12.120 1.00 89.94 95 TYR A N 1
ATOM 751 C CA . TYR A 1 95 ? 4.095 0.251 -13.364 1.00 89.94 95 TYR A CA 1
ATOM 752 C C . TYR A 1 95 ? 5.127 -0.188 -14.402 1.00 89.94 95 TYR A C 1
ATOM 754 O O . TYR A 1 95 ? 6.154 0.471 -14.590 1.00 89.94 95 TYR A O 1
ATOM 762 N N . LEU A 1 96 ? 4.842 -1.276 -15.117 1.00 87.44 96 LEU A N 1
ATOM 763 C CA . LEU A 1 96 ? 5.766 -1.851 -16.098 1.00 87.44 96 LEU A CA 1
ATOM 764 C C . LEU A 1 96 ? 6.151 -0.848 -17.204 1.00 87.44 96 LEU A C 1
ATOM 766 O O . LEU A 1 96 ? 7.328 -0.764 -17.571 1.00 87.44 96 LEU A O 1
ATOM 770 N N . ASN A 1 97 ? 5.189 -0.050 -17.686 1.00 86.44 97 ASN A N 1
ATOM 771 C CA . ASN A 1 97 ? 5.399 0.922 -18.765 1.00 86.44 97 ASN A CA 1
ATOM 772 C C . ASN A 1 97 ? 5.663 2.350 -18.267 1.00 86.44 97 ASN A C 1
ATOM 774 O O . ASN A 1 97 ? 5.815 3.251 -19.093 1.00 86.44 97 ASN A O 1
ATOM 778 N N . ALA A 1 98 ? 5.718 2.590 -16.950 1.00 83.31 98 ALA A N 1
ATOM 779 C CA . ALA A 1 98 ? 6.007 3.929 -16.449 1.00 83.31 98 ALA A CA 1
ATOM 780 C C . ALA A 1 98 ? 7.422 4.366 -16.873 1.00 83.31 98 ALA A C 1
ATOM 782 O O . ALA A 1 98 ? 8.394 3.633 -16.640 1.00 83.31 98 ALA A O 1
ATOM 783 N N . PRO A 1 99 ? 7.580 5.559 -17.474 1.00 78.19 99 PRO A N 1
ATOM 784 C CA . PRO A 1 99 ? 8.895 6.161 -17.654 1.00 78.19 99 PRO A CA 1
ATOM 785 C C . PRO A 1 99 ? 9.585 6.324 -16.295 1.00 78.19 99 PRO A C 1
ATOM 787 O O . PRO A 1 99 ? 8.914 6.453 -15.278 1.00 78.19 99 PRO A O 1
ATOM 790 N N . SER A 1 100 ? 10.915 6.393 -16.260 1.00 67.81 100 SER A N 1
ATOM 791 C CA . SER A 1 100 ? 11.693 6.644 -15.029 1.00 67.81 100 SER A CA 1
ATOM 792 C C . SER A 1 100 ? 11.491 8.050 -14.423 1.00 67.81 100 SER A C 1
ATOM 794 O O . SER A 1 100 ? 12.332 8.513 -13.663 1.00 67.81 100 SER A O 1
ATOM 796 N N . GLY A 1 101 ? 10.436 8.765 -14.817 1.00 70.25 101 GLY A N 1
ATOM 797 C CA . GLY A 1 101 ? 10.096 10.108 -14.360 1.00 70.25 101 GLY A CA 1
ATOM 798 C C . GLY A 1 101 ? 8.692 10.155 -13.764 1.00 70.25 101 GLY A C 1
ATOM 799 O O . GLY A 1 101 ? 8.075 9.127 -13.502 1.00 70.25 101 GLY A O 1
ATOM 800 N N . SER A 1 102 ? 8.174 11.366 -13.567 1.00 65.44 102 SER A N 1
ATOM 801 C CA . SER A 1 102 ? 6.854 11.564 -12.970 1.00 65.44 102 SER A CA 1
ATOM 802 C C . SER A 1 102 ? 5.741 10.965 -13.838 1.00 65.44 102 SER A C 1
ATOM 804 O O . SER A 1 102 ? 5.613 11.298 -15.016 1.00 65.44 102 SER A O 1
ATOM 806 N N . THR A 1 103 ? 4.913 10.110 -13.238 1.00 68.69 103 THR A N 1
ATOM 807 C CA . THR A 1 103 ? 3.680 9.570 -13.837 1.00 68.69 103 THR A CA 1
ATOM 808 C C . THR A 1 103 ? 2.481 10.511 -13.661 1.00 68.69 103 THR A C 1
ATOM 810 O O . THR A 1 103 ? 1.365 10.172 -14.059 1.00 68.69 103 THR A O 1
ATOM 813 N N . VAL A 1 104 ? 2.691 11.707 -13.092 1.00 66.94 104 VAL A N 1
ATOM 814 C CA . VAL A 1 104 ? 1.640 12.699 -12.833 1.00 66.94 104 VAL A CA 1
ATOM 815 C C . VAL A 1 104 ? 0.981 13.116 -14.152 1.00 66.94 104 VAL A C 1
ATOM 817 O O . VAL A 1 104 ? 1.597 13.758 -15.002 1.00 66.94 104 VAL A O 1
ATOM 820 N N . GLY A 1 105 ? -0.293 12.749 -14.316 1.00 69.19 105 GLY A N 1
ATOM 821 C CA . GLY A 1 105 ? -1.118 13.099 -15.477 1.00 69.19 105 GLY A CA 1
ATOM 822 C C . GLY A 1 105 ? -1.193 12.045 -16.590 1.00 69.19 105 GLY A C 1
ATOM 823 O O . GLY A 1 105 ? -1.842 12.302 -17.603 1.00 69.19 105 GLY A O 1
ATOM 824 N N . MET A 1 106 ? -0.568 10.874 -16.428 1.00 77.12 106 MET A N 1
ATOM 825 C CA . MET A 1 106 ? -0.761 9.742 -17.343 1.00 77.12 106 MET A CA 1
ATOM 826 C C . MET A 1 106 ? -1.965 8.895 -16.928 1.00 77.12 106 MET A C 1
ATOM 828 O O . MET A 1 106 ? -2.164 8.613 -15.749 1.00 77.12 106 MET A O 1
ATOM 832 N N . ASP A 1 107 ? -2.760 8.474 -17.913 1.00 78.56 107 ASP A N 1
ATOM 833 C CA . ASP A 1 107 ? -3.885 7.573 -17.668 1.00 78.56 107 ASP A CA 1
ATOM 834 C C . ASP A 1 107 ? -3.382 6.185 -17.255 1.00 78.56 107 ASP A C 1
ATOM 836 O O . ASP A 1 107 ? -2.446 5.645 -17.856 1.00 78.56 107 ASP A O 1
ATOM 840 N N . ARG A 1 108 ? -4.029 5.591 -16.250 1.00 74.81 108 ARG A N 1
ATOM 841 C CA . ARG A 1 108 ? -3.606 4.326 -15.635 1.00 74.81 108 ARG A CA 1
ATOM 842 C C . ARG A 1 108 ? -3.536 3.178 -16.644 1.00 74.81 108 ARG A C 1
ATOM 844 O O . ARG A 1 108 ? -2.631 2.349 -16.581 1.00 74.81 108 ARG A O 1
ATOM 851 N N . SER A 1 109 ? -4.404 3.203 -17.655 1.00 80.06 109 SER A N 1
ATOM 852 C CA . SER A 1 109 ? -4.418 2.233 -18.756 1.00 80.06 109 SER A CA 1
ATOM 853 C C . SER A 1 109 ? -3.133 2.250 -19.595 1.00 80.06 109 SER A C 1
ATOM 855 O O . SER A 1 109 ? -2.784 1.246 -20.212 1.00 80.06 109 SER A O 1
ATOM 857 N N . GLN A 1 110 ? -2.420 3.381 -19.640 1.00 83.12 110 GLN A N 1
ATOM 858 C CA . GLN A 1 110 ? -1.177 3.531 -20.407 1.00 83.12 110 GLN A CA 1
ATOM 859 C C . GLN A 1 110 ? 0.047 3.034 -19.630 1.00 83.12 110 GLN A C 1
ATOM 861 O O . GLN A 1 110 ? 1.031 2.601 -20.231 1.00 83.12 110 GLN A O 1
ATOM 866 N N . LEU A 1 111 ? -0.020 3.058 -18.297 1.00 84.31 111 LEU A N 1
ATOM 867 C CA . LEU A 1 111 ? 1.076 2.661 -17.411 1.00 84.31 111 LEU A CA 1
ATOM 868 C C . LEU A 1 111 ? 1.255 1.130 -17.353 1.00 84.31 111 LEU A C 1
ATOM 870 O O . LEU A 1 111 ? 2.361 0.641 -17.113 1.00 84.31 111 LEU A O 1
ATOM 874 N N . GLY A 1 112 ? 0.211 0.368 -17.688 1.00 87.38 112 GLY A N 1
ATOM 875 C CA . GLY A 1 112 ? 0.251 -1.094 -17.726 1.00 87.38 112 GLY A CA 1
ATOM 876 C C . GLY A 1 112 ? 0.150 -1.733 -16.335 1.00 87.38 112 GLY A C 1
ATOM 877 O O . GLY A 1 112 ? -0.188 -1.051 -15.370 1.00 87.38 112 GLY A O 1
ATOM 878 N N . PRO A 1 113 ? 0.405 -3.048 -16.214 1.00 91.56 113 PRO A N 1
ATOM 879 C CA . PRO A 1 113 ? 0.263 -3.759 -14.947 1.00 91.56 113 PRO A CA 1
ATOM 880 C C . PRO A 1 113 ? 1.317 -3.328 -13.921 1.00 91.56 113 PRO A C 1
ATOM 882 O O . PRO A 1 113 ? 2.441 -2.949 -14.268 1.00 91.56 113 PRO A O 1
ATOM 885 N N . ILE A 1 114 ? 0.955 -3.458 -12.647 1.00 91.75 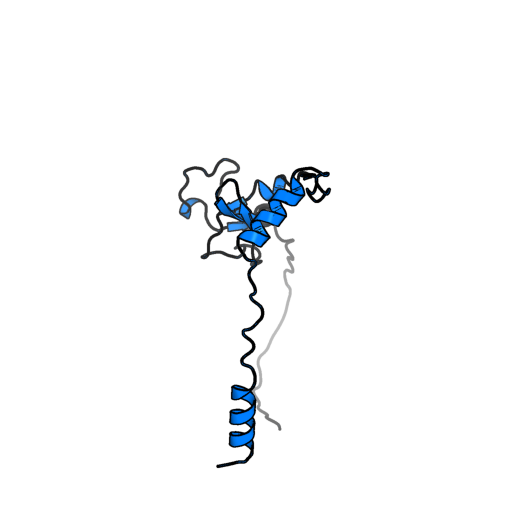114 ILE A N 1
ATOM 886 C CA . ILE A 1 114 ? 1.830 -3.228 -11.501 1.00 91.75 114 ILE A CA 1
ATOM 887 C C . ILE A 1 114 ? 2.752 -4.442 -11.314 1.00 91.75 114 ILE A C 1
ATOM 889 O O . ILE A 1 114 ? 2.329 -5.604 -11.379 1.00 91.75 114 ILE A O 1
ATOM 893 N N . VAL A 1 115 ? 4.035 -4.171 -11.093 1.00 92.19 115 VAL A N 1
ATOM 894 C CA . VAL A 1 115 ? 5.091 -5.159 -10.845 1.00 92.19 115 VAL A CA 1
ATOM 895 C C . VAL A 1 115 ? 6.021 -4.665 -9.740 1.00 92.19 115 VAL A C 1
ATOM 897 O O . VAL A 1 115 ? 6.126 -3.466 -9.512 1.00 92.19 115 VAL A O 1
ATOM 900 N N . HIS A 1 116 ? 6.749 -5.557 -9.069 1.00 92.06 116 HIS A N 1
ATOM 901 C CA . HIS A 1 116 ? 7.821 -5.118 -8.168 1.00 92.06 116 HIS A CA 1
ATOM 902 C C . HIS A 1 116 ? 8.931 -4.401 -8.956 1.00 92.06 116 HIS A C 1
ATOM 904 O O . HIS A 1 116 ? 9.304 -4.845 -10.049 1.00 92.06 116 HIS A O 1
ATOM 910 N N . ALA A 1 117 ? 9.523 -3.353 -8.376 1.00 88.75 117 ALA A N 1
ATOM 911 C CA . ALA A 1 117 ? 10.655 -2.617 -8.951 1.00 88.75 117 ALA A CA 1
ATOM 912 C C . ALA A 1 117 ? 11.818 -3.553 -9.325 1.00 88.75 117 ALA A C 1
ATOM 914 O O . ALA A 1 117 ? 12.420 -3.451 -10.401 1.00 88.75 117 ALA A O 1
ATOM 915 N N . LYS A 1 118 ? 12.063 -4.554 -8.475 1.00 86.69 118 LYS A N 1
ATOM 916 C CA . LYS A 1 118 ? 13.063 -5.599 -8.702 1.00 86.69 118 LYS A CA 1
ATOM 917 C C . LYS A 1 118 ? 12.729 -6.498 -9.899 1.00 86.69 118 LYS A C 1
ATOM 919 O O . LYS A 1 118 ? 13.588 -6.738 -10.744 1.00 86.69 118 LYS A O 1
ATOM 924 N N . CYS A 1 119 ? 11.469 -6.916 -10.039 1.00 89.00 119 CYS A N 1
ATOM 925 C CA . CYS A 1 119 ? 11.029 -7.758 -11.157 1.00 89.00 119 CYS A CA 1
ATOM 926 C C . CYS A 1 119 ? 11.133 -7.045 -12.511 1.00 89.00 119 CYS A C 1
ATOM 928 O O . CYS A 1 119 ? 11.410 -7.688 -13.523 1.00 89.00 119 CYS A O 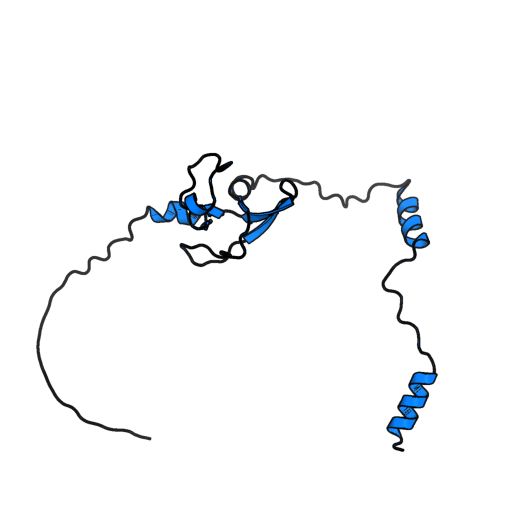1
ATOM 930 N N . ARG A 1 120 ? 10.947 -5.719 -12.537 1.00 84.38 120 ARG A N 1
ATOM 931 C CA . ARG A 1 120 ? 11.130 -4.918 -13.754 1.00 84.38 120 ARG A CA 1
ATOM 932 C C . ARG A 1 120 ? 12.580 -4.953 -14.256 1.00 84.38 120 ARG A C 1
ATOM 934 O O . ARG A 1 120 ? 12.800 -4.977 -15.463 1.00 84.38 120 ARG A O 1
ATOM 941 N N . SER A 1 121 ? 13.550 -4.989 -13.343 1.00 75.69 121 SER A N 1
ATOM 942 C CA . SER A 1 121 ? 14.986 -5.007 -13.662 1.00 75.69 121 SER A CA 1
ATOM 943 C C . SER A 1 121 ? 15.499 -6.413 -14.005 1.00 75.69 121 SER A C 1
ATOM 945 O O . SER A 1 121 ? 16.284 -6.578 -14.939 1.00 75.69 121 SER A O 1
ATOM 947 N N . ASP A 1 122 ? 15.010 -7.441 -13.305 1.00 65.38 122 ASP A N 1
ATOM 948 C CA . ASP A 1 122 ? 15.439 -8.835 -13.500 1.00 65.38 122 ASP A CA 1
ATOM 949 C C . ASP A 1 122 ? 14.972 -9.438 -14.841 1.00 65.38 122 ASP A C 1
ATOM 951 O O . ASP A 1 122 ? 15.592 -10.367 -15.358 1.00 65.38 122 ASP A O 1
ATOM 955 N N . SER A 1 123 ? 13.937 -8.872 -15.475 1.00 57.34 123 SER A N 1
ATOM 956 C CA . SER A 1 123 ? 13.451 -9.317 -16.791 1.00 57.34 123 SER A CA 1
ATOM 957 C C . SER A 1 123 ? 14.448 -9.099 -17.945 1.00 57.34 123 SER A C 1
ATOM 959 O O . SER A 1 123 ? 14.211 -9.600 -19.045 1.00 57.34 123 SER A O 1
ATOM 961 N N . SER A 1 124 ? 15.548 -8.364 -17.739 1.00 53.41 124 SER A N 1
ATOM 962 C CA . SER A 1 124 ? 16.604 -8.203 -18.753 1.00 53.41 124 SER A CA 1
ATOM 963 C C . SER A 1 124 ? 17.607 -9.363 -18.777 1.00 53.41 124 SER A C 1
ATOM 965 O O . SER A 1 124 ? 18.457 -9.412 -19.672 1.00 53.41 124 SER A O 1
ATOM 967 N N . VAL A 1 125 ? 17.555 -10.288 -17.815 1.00 45.06 125 VAL A N 1
ATOM 968 C CA . VAL A 1 125 ? 18.462 -11.435 -17.788 1.00 45.06 125 VAL A CA 1
ATOM 969 C C . VAL A 1 125 ? 17.843 -12.559 -18.608 1.00 45.06 125 VAL A C 1
ATOM 971 O O . VAL A 1 125 ? 16.910 -13.238 -18.185 1.00 45.06 125 VAL A O 1
ATOM 974 N N . VAL A 1 126 ? 18.385 -12.734 -19.812 1.00 46.00 126 VAL A N 1
ATOM 975 C CA . VAL A 1 126 ? 18.208 -13.929 -20.643 1.00 46.00 126 VAL A CA 1
ATOM 976 C C . VAL A 1 126 ? 18.333 -15.165 -19.738 1.00 46.00 126 VAL A C 1
ATOM 978 O O . VAL A 1 126 ? 19.334 -15.267 -19.018 1.00 46.00 126 VAL A O 1
ATOM 981 N N . PRO A 1 127 ? 17.366 -16.101 -19.732 1.00 53.31 127 PRO A N 1
ATOM 982 C CA . PRO A 1 127 ? 17.550 -17.367 -19.034 1.00 53.31 127 PRO A CA 1
ATOM 983 C C . PRO A 1 127 ? 18.841 -18.011 -19.551 1.00 53.31 127 PRO A C 1
ATOM 985 O O . PRO A 1 127 ? 19.082 -17.936 -20.759 1.00 53.31 127 PRO A O 1
ATOM 988 N N . PRO A 1 128 ? 19.677 -18.647 -18.709 1.00 52.00 128 PRO A N 1
ATOM 989 C CA . PRO A 1 128 ? 20.770 -19.450 -19.227 1.00 52.00 128 PRO A CA 1
ATOM 990 C C . PRO A 1 128 ? 20.149 -20.535 -20.104 1.00 52.00 128 PRO A C 1
ATOM 992 O O . PRO A 1 128 ? 19.437 -21.422 -19.630 1.00 52.00 128 PRO A O 1
ATOM 995 N N . GLU A 1 129 ? 20.370 -20.392 -21.404 1.00 48.47 129 GLU A N 1
ATOM 996 C CA . GLU A 1 129 ? 19.899 -21.293 -22.431 1.00 48.47 129 GLU A CA 1
ATOM 997 C C . GLU A 1 129 ? 20.495 -22.677 -22.162 1.00 48.47 129 GLU A C 1
ATOM 999 O O . GLU A 1 129 ? 21.657 -22.954 -22.459 1.00 48.47 129 GLU A O 1
ATOM 1004 N N . ASN A 1 130 ? 19.702 -23.569 -21.571 1.00 49.16 130 ASN A N 1
ATOM 1005 C CA . ASN A 1 130 ? 20.023 -24.986 -21.544 1.00 49.16 130 ASN A CA 1
ATOM 1006 C C . ASN A 1 130 ? 19.668 -25.578 -22.915 1.00 49.16 130 ASN A C 1
ATOM 1008 O O . ASN A 1 130 ? 18.639 -26.233 -23.088 1.00 49.16 130 ASN A O 1
ATOM 1012 N N . PHE A 1 131 ? 20.510 -25.296 -23.910 1.00 44.81 131 PHE A N 1
ATOM 1013 C CA . PHE A 1 131 ? 20.497 -25.977 -25.200 1.00 44.81 131 PHE A CA 1
ATOM 1014 C C . PHE A 1 131 ? 21.036 -27.402 -25.038 1.00 44.81 131 PHE A C 1
ATOM 1016 O O . PHE A 1 131 ? 22.206 -27.684 -25.285 1.00 44.81 131 PHE A O 1
ATOM 1023 N N . GLY A 1 132 ? 20.160 -28.323 -24.648 1.00 43.19 132 GLY A N 1
ATOM 1024 C CA . GLY A 1 132 ? 20.369 -29.754 -24.851 1.00 43.19 132 GLY A CA 1
ATOM 1025 C C . GLY A 1 132 ? 19.821 -30.175 -26.214 1.00 43.19 132 GLY A C 1
ATOM 1026 O O . GLY A 1 132 ? 18.700 -30.674 -26.289 1.00 43.19 132 GLY A O 1
ATOM 1027 N N . LEU A 1 133 ? 20.579 -29.964 -27.295 1.00 47.19 133 LEU A N 1
ATOM 1028 C CA . LEU A 1 133 ? 20.221 -30.465 -28.624 1.00 47.19 133 LEU A CA 1
ATOM 1029 C C . LEU A 1 133 ? 20.777 -31.891 -28.838 1.00 47.19 133 LEU A C 1
ATOM 1031 O O . LEU A 1 133 ? 21.976 -32.083 -28.984 1.00 47.19 133 LEU A O 1
ATOM 1035 N N . THR A 1 134 ? 19.845 -32.850 -28.821 1.00 39.94 134 THR A N 1
ATOM 1036 C CA . THR A 1 134 ? 19.658 -34.022 -29.713 1.00 39.94 134 THR A CA 1
ATOM 1037 C C . THR A 1 134 ? 20.787 -35.021 -30.002 1.00 39.94 134 THR A C 1
ATOM 1039 O O . THR A 1 134 ? 21.802 -34.670 -30.584 1.00 39.94 134 THR A O 1
ATOM 1042 N N . GLU A 1 135 ? 20.485 -36.307 -29.784 1.00 43.03 135 GLU A N 1
ATOM 1043 C CA . GLU A 1 135 ? 20.411 -37.426 -30.765 1.00 43.03 135 GLU A CA 1
ATOM 1044 C C . GLU A 1 135 ? 20.454 -38.749 -29.967 1.00 43.03 135 GLU A C 1
ATOM 1046 O O . GLU A 1 135 ? 21.202 -38.863 -29.007 1.00 43.03 135 GLU A O 1
ATOM 1051 N N . GLY A 1 136 ? 19.700 -39.811 -30.238 1.00 35.91 136 GLY A N 1
ATOM 1052 C CA . GLY A 1 136 ? 18.779 -40.137 -31.314 1.00 35.91 136 GLY A CA 1
ATOM 1053 C C . GLY A 1 136 ? 18.388 -41.624 -31.207 1.00 35.91 136 GLY A C 1
ATOM 1054 O O . GLY A 1 136 ? 19.108 -42.418 -30.605 1.00 35.91 136 GLY A O 1
ATOM 1055 N N . GLY A 1 137 ? 17.262 -41.977 -31.837 1.00 33.38 137 GLY A N 1
ATOM 1056 C CA . GLY A 1 137 ? 16.886 -43.342 -32.235 1.00 33.38 137 GLY A CA 1
ATOM 1057 C C . GLY A 1 137 ? 16.138 -44.172 -31.182 1.00 33.38 137 GLY A C 1
ATOM 1058 O O . GLY A 1 137 ? 16.370 -44.045 -29.991 1.00 33.38 137 GLY A O 1
ATOM 1059 N N . ASN A 1 138 ? 15.242 -45.088 -31.531 1.00 35.28 138 ASN A N 1
ATOM 1060 C CA . ASN A 1 138 ? 14.619 -45.490 -32.791 1.00 35.28 138 ASN A CA 1
ATOM 1061 C C . ASN A 1 138 ? 13.521 -46.499 -32.384 1.00 35.28 138 ASN A C 1
ATOM 1063 O O . ASN A 1 138 ? 13.786 -47.243 -31.444 1.00 35.28 138 ASN A O 1
ATOM 1067 N N . THR A 1 139 ? 12.383 -46.516 -33.097 1.00 41.66 139 THR A N 1
ATOM 1068 C CA . THR A 1 139 ? 11.423 -47.647 -33.245 1.00 41.66 139 THR A CA 1
ATOM 1069 C C . THR A 1 139 ? 10.831 -48.267 -31.951 1.00 41.66 139 THR A C 1
ATOM 1071 O O . THR A 1 139 ? 11.391 -48.209 -30.876 1.00 41.66 139 THR A O 1
ATOM 1074 N N . GLU A 1 140 ? 9.652 -48.869 -31.852 1.00 43.31 140 GLU A N 1
ATOM 1075 C CA . GLU A 1 140 ? 8.608 -49.352 -32.741 1.00 43.31 140 GLU A CA 1
ATOM 1076 C C . GLU A 1 140 ? 7.413 -49.734 -31.842 1.00 43.31 140 GLU A C 1
ATOM 1078 O O . GLU A 1 140 ? 7.565 -50.164 -30.701 1.00 43.31 140 GLU A O 1
ATOM 1083 N N . GLU A 1 141 ? 6.222 -49.503 -32.378 1.00 45.31 141 GLU A N 1
ATOM 1084 C CA . GLU A 1 141 ? 5.002 -50.299 -32.262 1.00 45.31 141 GLU A CA 1
ATOM 1085 C C . GLU A 1 141 ? 4.937 -51.459 -31.237 1.00 45.31 141 GLU A C 1
ATOM 1087 O O . GLU A 1 141 ? 5.683 -52.432 -31.298 1.00 45.31 141 GLU A O 1
ATOM 1092 N N . GLY A 1 142 ? 3.873 -51.462 -30.425 1.00 42.97 142 GLY A N 1
ATOM 1093 C CA . GLY A 1 142 ? 3.165 -52.717 -30.172 1.00 42.97 142 GLY A CA 1
ATOM 1094 C C . GLY A 1 142 ? 2.588 -52.946 -28.777 1.00 42.97 142 GLY A C 1
ATOM 1095 O O . GLY A 1 142 ? 3.272 -52.926 -27.763 1.00 42.97 142 GLY A O 1
ATOM 1096 N N . SER A 1 143 ? 1.330 -53.389 -28.796 1.00 47.06 143 SER A N 1
ATOM 1097 C CA . SER A 1 143 ? 0.730 -54.320 -27.832 1.00 47.06 143 SER A CA 1
ATOM 1098 C C . SER A 1 143 ? -0.038 -53.735 -26.640 1.00 47.06 143 SER A C 1
ATOM 1100 O O . SER A 1 143 ? 0.433 -53.586 -25.515 1.00 47.06 143 SER A O 1
ATOM 1102 N N . GLN A 1 144 ? -1.334 -53.538 -26.898 1.00 53.53 144 GLN A N 1
ATOM 1103 C CA . GLN A 1 144 ? -2.408 -53.635 -25.912 1.00 53.53 144 GLN A CA 1
ATOM 1104 C C . GLN A 1 144 ? -2.220 -54.851 -24.985 1.00 53.53 144 GLN A C 1
ATOM 1106 O O . GLN A 1 144 ? -1.991 -55.951 -25.484 1.00 53.53 144 GLN A O 1
ATOM 1111 N N . ARG A 1 145 ? -2.505 -54.701 -23.680 1.00 54.28 145 ARG A N 1
ATOM 1112 C CA . ARG A 1 145 ? -3.406 -55.586 -22.899 1.00 54.28 145 ARG A CA 1
ATOM 1113 C C . ARG A 1 145 ? -3.496 -55.157 -21.428 1.00 54.28 145 ARG A C 1
ATOM 1115 O O . ARG A 1 145 ? -2.565 -55.306 -20.653 1.00 54.28 145 ARG A O 1
ATOM 1122 N N . LYS A 1 146 ? -4.697 -54.688 -21.076 1.00 61.03 146 LYS A N 1
ATOM 1123 C CA . LYS A 1 146 ? -5.505 -55.018 -19.887 1.00 61.03 146 LYS A CA 1
ATOM 1124 C C . LYS A 1 146 ? -4.766 -55.712 -18.732 1.00 61.03 146 LYS A C 1
ATOM 1126 O O . LYS A 1 146 ? -4.350 -56.856 -18.903 1.00 61.03 146 LYS A O 1
ATOM 1131 N N . ARG A 1 147 ? -4.877 -55.144 -17.522 1.00 54.62 147 ARG A N 1
ATOM 1132 C CA . ARG A 1 147 ? -5.386 -55.858 -16.331 1.00 54.62 147 ARG A CA 1
ATOM 1133 C C . ARG A 1 147 ? -5.574 -54.947 -15.116 1.00 54.62 147 ARG A C 1
ATOM 1135 O O . ARG A 1 147 ? -4.649 -54.276 -14.687 1.00 54.62 147 ARG A O 1
ATOM 1142 N N . MET A 1 148 ? -6.788 -54.997 -14.568 1.00 50.16 148 MET A N 1
ATOM 1143 C CA . MET A 1 148 ? -7.130 -54.544 -13.220 1.00 50.16 148 MET A CA 1
ATOM 1144 C C . MET A 1 148 ? -6.654 -55.557 -12.171 1.00 50.16 148 MET A C 1
ATOM 1146 O O . MET A 1 148 ? -6.580 -56.751 -12.478 1.00 50.16 148 MET A O 1
ATOM 1150 N N . ARG A 1 149 ? -6.420 -55.083 -10.945 1.00 58.16 149 ARG A N 1
ATOM 1151 C CA . ARG A 1 149 ? -6.513 -55.788 -9.646 1.00 58.16 149 ARG A CA 1
ATOM 1152 C C . ARG A 1 149 ? -6.090 -54.804 -8.553 1.00 58.16 149 ARG A C 1
ATOM 1154 O O . ARG A 1 149 ? -5.202 -54.004 -8.811 1.00 58.16 149 ARG A O 1
ATOM 1161 N N . SER A 1 150 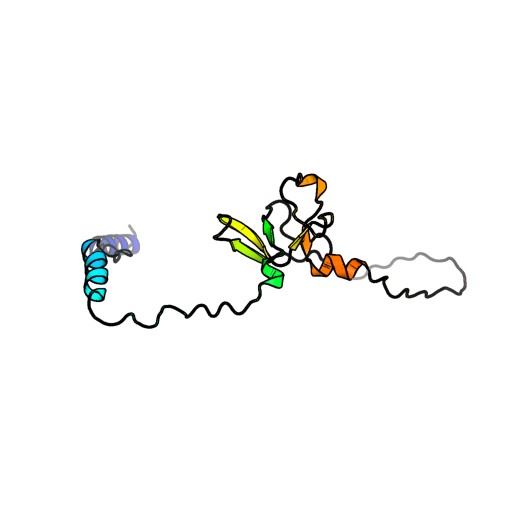? -6.588 -54.855 -7.328 1.00 53.75 150 SER A N 1
ATOM 1162 C CA . SER A 1 150 ? -7.800 -55.409 -6.713 1.00 53.75 150 SER A CA 1
ATOM 1163 C C . SER A 1 150 ? -7.916 -54.687 -5.376 1.00 53.75 150 SER A C 1
ATOM 1165 O O . SER A 1 150 ? -6.842 -54.345 -4.833 1.00 53.75 150 SER A O 1
#

Secondary structure (DSSP, 8-state):
--HHHHHHHHHHTS-------SS--HHHHHHHHHTTSSS---S-S--------HHHHHS-EE--TT--B-TTT-PBPPEEEETTTTEEEETTEEETT--SS--TT--HHHH-SEEEHHHHHHTTS-------------------------

Organism: Rhizophora mucronata (NCBI:txid61149)

Mean predicted aligned error: 19.69 Å

InterPro domains:
  IPR045154 Protein PCF11-like [PTHR15921] (1-126)
  IPR057242 PCFS4-like, zinc finger domain [PF23228] (56-121)